Protein AF-0000000079761461 (afdb_homodimer)

Foldseek 3Di:
DDFDVLLVVLVVLLVVLPQPDLVSLLPDDPVSQVPRPPDDPVSVVLSVVCNVCSVVVNNVVSRDPPPPPPVPPD/DDFDVLLVVLVVLLVVLPQPDLVSLLPDDPVSQVPRPPDDPVSVVLSVVCNVCSVVVNNVVSRDPPPPPPVPPD

Nearest PDB structures (foldseek):
  5lqw-assembly1_C  TM=6.112E-01  e=2.181E+00  Saccharomyces cerevisiae
  5dca-assembly1_A  TM=5.921E-01  e=2.460E+00  Saccharomyces cerevisiae S288C
  5lqw-assembly1_C  TM=6.112E-01  e=2.181E+00  Saccharomyces cerevisiae
  5dca-assembly1_A  TM=5.921E-01  e=2.460E+00  Saccharomyces cerevisiae S288C

Radius of gyration: 19.22 Å; Cα contacts (8 Å, |Δi|>4): 118; chains: 2; bounding box: 26×79×35 Å

Sequence (148 aa):
MAINQKAVKVINKILDAGFTDEKAISAMTMDDILSIQGITVAEIALINELQKSIKANRVISFLTERTRNNPENQMAINQKAVKVINKILDAGFTDEKAISAMTMDDILSIQGITVAEIALINELQKSIKANRVISFLTERTRNNPENQ

pLDDT: mean 88.92, std 17.86, range [25.66, 98.44]

Solvent-accessible surface area (backbone atoms only — not comparable to full-atom values): 8755 Å² total; per-residue (Å²): 125,49,74,31,62,69,52,50,52,49,51,51,52,43,42,73,68,67,42,80,46,70,69,51,52,58,62,56,47,73,69,56,58,70,63,40,81,88,65,47,56,71,50,50,53,50,49,55,50,49,34,51,21,55,77,66,73,35,51,66,60,65,39,26,44,76,63,80,65,66,76,65,83,112,122,49,74,31,62,69,52,50,52,50,50,51,52,40,40,72,69,67,41,80,47,68,69,51,52,59,62,56,46,73,68,57,60,69,64,38,81,89,65,46,56,70,50,49,53,49,48,55,51,48,35,52,20,54,77,67,72,36,51,67,60,64,40,25,44,77,62,79,65,63,74,68,82,110

Structure (mmCIF, N/CA/C/O backbone):
data_AF-0000000079761461-model_v1
#
loop_
_entity.id
_entity.type
_entity.pdbx_description
1 polymer 'Uncharacterized protein'
#
loop_
_atom_site.group_PDB
_atom_site.id
_atom_site.type_symbol
_atom_site.label_atom_id
_atom_site.label_alt_id
_atom_site.label_comp_id
_atom_site.label_asym_id
_atom_site.label_entity_id
_atom_site.label_seq_id
_atom_site.pdbx_PDB_ins_code
_atom_site.Cartn_x
_atom_site.Cartn_y
_atom_site.Cartn_z
_atom_site.occupancy
_atom_site.B_iso_or_equiv
_atom_site.auth_seq_id
_atom_site.auth_comp_id
_atom_site.auth_asym_id
_atom_site.auth_atom_id
_atom_site.pdbx_PDB_model_num
ATOM 1 N N . MET A 1 1 ? 0.575 -29.844 -4.652 1 65.12 1 MET A N 1
ATOM 2 C CA . MET A 1 1 ? 0.646 -28.391 -4.508 1 65.12 1 MET A CA 1
ATOM 3 C C . MET A 1 1 ? -0.427 -27.703 -5.348 1 65.12 1 MET A C 1
ATOM 5 O O . MET A 1 1 ? -0.709 -28.125 -6.469 1 65.12 1 MET A O 1
ATOM 9 N N . ALA A 1 2 ? -1.322 -27.016 -4.59 1 88.25 2 ALA A N 1
ATOM 10 C CA . ALA A 1 2 ? -2.387 -26.375 -5.355 1 88.25 2 ALA A CA 1
ATOM 11 C C . ALA A 1 2 ? -2.102 -24.891 -5.551 1 88.25 2 ALA A C 1
ATOM 13 O O . ALA A 1 2 ? -1.433 -24.266 -4.723 1 88.25 2 ALA A O 1
ATOM 14 N N . ILE A 1 3 ? -2.551 -24.469 -6.719 1 91.88 3 ILE A N 1
ATOM 15 C CA . ILE A 1 3 ? -2.344 -23.078 -7.07 1 91.88 3 ILE A CA 1
ATOM 16 C C . ILE A 1 3 ? -3.227 -22.188 -6.199 1 91.88 3 ILE A C 1
ATOM 18 O O . ILE A 1 3 ? -4.395 -22.5 -5.965 1 91.88 3 ILE A O 1
ATOM 22 N N . ASN A 1 4 ? -2.586 -21.188 -5.617 1 93.12 4 ASN A N 1
ATOM 23 C CA . ASN A 1 4 ? -3.311 -20.172 -4.855 1 93.12 4 ASN A CA 1
ATOM 24 C C . ASN A 1 4 ? -4.133 -19.266 -5.766 1 93.12 4 ASN A C 1
ATOM 26 O O . ASN A 1 4 ? -3.584 -18.406 -6.449 1 93.12 4 ASN A O 1
ATOM 30 N N . GLN A 1 5 ? -5.406 -19.453 -5.707 1 95.25 5 GLN A N 1
ATOM 31 C CA . GLN A 1 5 ? -6.293 -18.766 -6.633 1 95.25 5 GLN A CA 1
ATOM 32 C C . GLN A 1 5 ? -6.328 -17.266 -6.336 1 95.25 5 GLN A C 1
ATOM 34 O O . GLN A 1 5 ? -6.488 -16.453 -7.246 1 95.25 5 GLN A O 1
ATOM 39 N N . LYS A 1 6 ? -6.211 -16.875 -5.117 1 95.31 6 LYS A N 1
ATOM 40 C CA . LYS A 1 6 ? -6.191 -15.469 -4.77 1 95.31 6 LYS A CA 1
ATOM 41 C C . LYS A 1 6 ? -4.973 -14.766 -5.367 1 95.31 6 LYS A C 1
ATOM 43 O O . LYS A 1 6 ? -5.074 -13.648 -5.871 1 95.31 6 LYS A O 1
ATOM 48 N N . ALA A 1 7 ? -3.941 -15.461 -5.34 1 96.06 7 ALA A N 1
ATOM 49 C CA . ALA A 1 7 ? -2.713 -14.93 -5.926 1 96.06 7 ALA A CA 1
ATOM 50 C C . ALA A 1 7 ? -2.861 -14.75 -7.434 1 96.06 7 ALA A C 1
ATOM 52 O O . ALA A 1 7 ? -2.459 -13.719 -7.984 1 96.06 7 ALA A O 1
ATOM 53 N N . VAL A 1 8 ? -3.428 -15.672 -8 1 95.75 8 VAL A N 1
ATOM 54 C CA . VAL A 1 8 ? -3.625 -15.641 -9.445 1 95.75 8 VAL A CA 1
ATOM 55 C C . VAL A 1 8 ? -4.523 -14.461 -9.812 1 95.75 8 VAL A C 1
ATOM 57 O O . VAL A 1 8 ? -4.25 -13.742 -10.773 1 95.75 8 VAL A O 1
ATOM 60 N N . LYS A 1 9 ? -5.531 -14.305 -9.07 1 96.62 9 LYS A N 1
ATOM 61 C CA . LYS A 1 9 ? -6.453 -13.195 -9.312 1 96.62 9 LYS A CA 1
ATOM 62 C C . LYS A 1 9 ? -5.73 -11.859 -9.25 1 96.62 9 LYS A C 1
ATOM 64 O O . LYS A 1 9 ? -5.934 -10.992 -10.102 1 96.62 9 LYS A O 1
ATOM 69 N N . VAL A 1 10 ? -4.969 -11.703 -8.305 1 96.88 10 VAL A N 1
ATOM 70 C CA . VAL A 1 10 ? -4.258 -10.445 -8.102 1 96.88 10 VAL A CA 1
ATOM 71 C C . VAL A 1 10 ? -3.254 -10.234 -9.234 1 96.88 10 VAL A C 1
ATOM 73 O O . VAL A 1 10 ? -3.105 -9.117 -9.734 1 96.88 10 VAL A O 1
ATOM 76 N N . ILE A 1 11 ? -2.555 -11.305 -9.648 1 96.81 11 ILE A N 1
ATOM 77 C CA . ILE A 1 11 ? -1.604 -11.219 -10.75 1 96.81 11 ILE A CA 1
ATOM 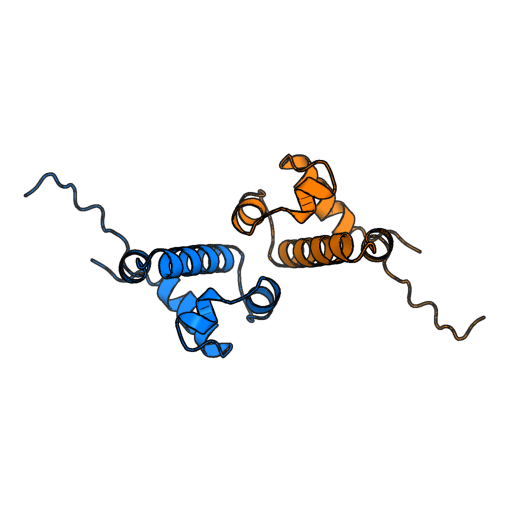78 C C . ILE A 1 11 ? -2.326 -10.781 -12.023 1 96.81 11 ILE A C 1
ATOM 80 O O . ILE A 1 11 ? -1.842 -9.922 -12.758 1 96.81 11 ILE A O 1
ATOM 84 N N . ASN A 1 12 ? -3.477 -11.344 -12.234 1 96.94 12 ASN A N 1
ATOM 85 C CA . ASN A 1 12 ? -4.262 -10.961 -13.398 1 96.94 12 ASN A CA 1
ATOM 86 C C . ASN A 1 12 ? -4.602 -9.469 -13.383 1 96.94 12 ASN A C 1
ATOM 88 O O . ASN A 1 12 ? -4.531 -8.805 -14.414 1 96.94 12 ASN A O 1
ATOM 92 N N . LYS A 1 13 ? -4.965 -8.969 -12.242 1 97.31 13 LYS A N 1
ATOM 93 C CA . LYS A 1 13 ? -5.25 -7.539 -12.117 1 97.31 13 LYS A CA 1
ATOM 94 C C . LYS A 1 13 ? -4.02 -6.703 -12.453 1 97.31 13 LYS A C 1
ATOM 96 O O . LYS A 1 13 ? -4.129 -5.664 -13.109 1 97.31 13 LYS A O 1
ATOM 101 N N . ILE A 1 14 ? -2.904 -7.121 -12.008 1 97.94 14 ILE A N 1
ATOM 102 C CA . ILE A 1 14 ? -1.64 -6.43 -12.242 1 97.94 14 ILE A CA 1
ATOM 103 C C . ILE A 1 14 ? -1.33 -6.41 -13.734 1 97.94 14 ILE A C 1
ATOM 105 O O . ILE A 1 14 ? -0.97 -5.367 -14.281 1 97.94 14 ILE A O 1
ATOM 109 N N . LEU A 1 15 ? -1.542 -7.547 -14.344 1 96.31 15 LEU A N 1
ATOM 110 C CA . LEU A 1 15 ? -1.305 -7.66 -15.773 1 96.31 15 LEU A CA 1
ATOM 111 C C . LEU A 1 15 ? -2.26 -6.762 -16.562 1 96.31 15 LEU A C 1
ATOM 113 O O . LEU A 1 15 ? -1.85 -6.086 -17.5 1 96.31 15 LEU A O 1
ATOM 117 N N . ASP A 1 16 ? -3.494 -6.758 -16.125 1 96.44 16 ASP A N 1
ATOM 118 C CA . ASP A 1 16 ? -4.5 -5.914 -16.766 1 96.44 16 ASP A CA 1
ATOM 119 C C . ASP A 1 16 ? -4.141 -4.434 -16.625 1 96.44 16 ASP A C 1
ATOM 121 O O . ASP A 1 16 ? -4.5 -3.623 -17.484 1 96.44 16 ASP A O 1
ATOM 125 N N . ALA A 1 17 ? -3.463 -4.113 -15.602 1 96.12 17 ALA A N 1
ATOM 126 C CA . ALA A 1 17 ? -3.068 -2.729 -15.352 1 96.12 17 ALA A CA 1
ATOM 127 C C . ALA A 1 17 ? -1.846 -2.35 -16.188 1 96.12 17 ALA A C 1
ATOM 129 O O . ALA A 1 17 ? -1.44 -1.185 -16.203 1 96.12 17 ALA A O 1
ATOM 130 N N . GLY A 1 18 ? -1.128 -3.27 -16.766 1 95.56 18 GLY A N 1
ATOM 131 C CA . GLY A 1 18 ? -0.067 -2.965 -17.719 1 95.56 18 GLY A CA 1
ATOM 132 C C . GLY A 1 18 ? 1.311 -3.359 -17.219 1 95.56 18 GLY A C 1
ATOM 133 O O . GLY A 1 18 ? 2.318 -3.059 -17.859 1 95.56 18 GLY A O 1
ATOM 134 N N . PHE A 1 19 ? 1.314 -3.965 -16.125 1 95.75 19 PHE A N 1
ATOM 135 C CA . PHE A 1 19 ? 2.572 -4.512 -15.625 1 95.75 19 PHE A CA 1
ATOM 136 C C . PHE A 1 19 ? 2.736 -5.965 -16.047 1 95.75 19 PHE A C 1
ATOM 138 O O . PHE A 1 19 ? 2.096 -6.859 -15.484 1 95.75 19 PHE A O 1
ATOM 145 N N . THR A 1 20 ? 3.738 -6.227 -16.875 1 93.38 20 THR A N 1
ATOM 146 C CA . THR A 1 20 ? 3.635 -7.477 -17.625 1 93.38 20 THR A CA 1
ATOM 147 C C . THR A 1 20 ? 4.781 -8.414 -17.266 1 93.38 20 THR A C 1
ATOM 149 O O . THR A 1 20 ? 4.73 -9.609 -17.547 1 93.38 20 THR A O 1
ATOM 152 N N . ASP A 1 21 ? 5.855 -8 -16.656 1 94.38 21 ASP A N 1
ATOM 153 C CA . ASP A 1 21 ? 6.934 -8.914 -16.297 1 94.38 21 ASP A CA 1
ATOM 154 C C . ASP A 1 21 ? 7.391 -8.695 -14.852 1 94.38 21 ASP A C 1
ATOM 156 O O . ASP A 1 21 ? 6.941 -7.754 -14.195 1 94.38 21 ASP A O 1
ATOM 160 N N . GLU A 1 22 ? 8.203 -9.586 -14.438 1 95.69 22 GLU A N 1
ATOM 161 C CA . GLU A 1 22 ? 8.641 -9.602 -13.047 1 95.69 22 GLU A CA 1
ATOM 162 C C . GLU A 1 22 ? 9.352 -8.297 -12.68 1 95.69 22 GLU A C 1
ATOM 164 O O . GLU A 1 22 ? 9.164 -7.77 -11.586 1 95.69 22 GLU A O 1
ATOM 169 N N . LYS A 1 23 ? 10.109 -7.852 -13.547 1 96.06 23 LYS A N 1
ATOM 170 C CA . LYS A 1 23 ? 10.836 -6.613 -13.266 1 96.06 23 LYS A CA 1
ATOM 171 C C . LYS A 1 23 ? 9.875 -5.449 -13.047 1 96.06 23 LYS A C 1
ATOM 173 O O . LYS A 1 23 ? 10.055 -4.652 -12.125 1 96.06 23 LYS A O 1
ATOM 178 N N . ALA A 1 24 ? 8.906 -5.359 -13.883 1 97.25 24 ALA A N 1
ATOM 179 C CA . ALA A 1 24 ? 7.898 -4.309 -13.766 1 97.25 24 ALA A CA 1
ATOM 180 C C . ALA A 1 24 ? 7.113 -4.449 -12.461 1 97.25 24 ALA A C 1
ATOM 182 O O . ALA A 1 24 ? 6.887 -3.465 -11.758 1 97.25 24 ALA A O 1
ATOM 183 N N . ILE A 1 25 ? 6.715 -5.621 -12.188 1 98 25 ILE A N 1
ATOM 184 C CA . ILE A 1 25 ? 5.91 -5.887 -11 1 98 25 ILE A CA 1
ATOM 185 C C . ILE A 1 25 ? 6.723 -5.582 -9.742 1 98 25 ILE A C 1
ATOM 187 O O . ILE A 1 25 ? 6.215 -4.969 -8.805 1 98 25 ILE A O 1
ATOM 191 N N . SER A 1 26 ? 7.961 -5.965 -9.719 1 96.94 26 SER A N 1
ATOM 192 C CA . SER A 1 26 ? 8.828 -5.742 -8.562 1 96.94 26 SER A CA 1
ATOM 193 C C . SER A 1 26 ? 9.078 -4.254 -8.344 1 96.94 26 SER A C 1
ATOM 195 O O . SER A 1 26 ? 9.367 -3.828 -7.223 1 96.94 26 SER A O 1
ATOM 197 N N . ALA A 1 27 ? 8.945 -3.502 -9.398 1 96.44 27 ALA A N 1
ATOM 198 C CA . ALA A 1 27 ? 9.273 -2.08 -9.328 1 96.44 27 ALA A CA 1
ATOM 199 C C . ALA A 1 27 ? 8.023 -1.245 -9.047 1 96.44 27 ALA A C 1
ATOM 201 O O . ALA A 1 27 ? 8.109 -0.024 -8.891 1 96.44 27 ALA A O 1
ATOM 202 N N . MET A 1 28 ? 6.867 -1.929 -8.938 1 96.25 28 MET A N 1
ATOM 203 C CA . MET A 1 28 ? 5.645 -1.173 -8.688 1 96.25 28 MET A CA 1
ATOM 204 C C . MET A 1 28 ? 5.766 -0.359 -7.402 1 96.25 28 MET A C 1
ATOM 206 O O . MET A 1 28 ? 6.262 -0.857 -6.391 1 96.25 28 MET A O 1
ATOM 210 N N . THR A 1 29 ? 5.367 0.917 -7.48 1 95.94 29 THR A N 1
ATOM 211 C CA . THR A 1 29 ? 5.293 1.799 -6.32 1 95.94 29 THR A CA 1
ATOM 212 C C . THR A 1 29 ? 3.896 1.77 -5.707 1 95.94 29 THR A C 1
ATOM 214 O O . THR A 1 29 ? 2.977 1.173 -6.27 1 95.94 29 THR A O 1
ATOM 217 N N . MET A 1 30 ? 3.789 2.406 -4.531 1 96 30 MET A N 1
ATOM 218 C CA . MET A 1 30 ? 2.479 2.539 -3.904 1 96 30 MET A CA 1
ATOM 219 C C . MET A 1 30 ? 1.495 3.234 -4.84 1 96 30 MET A C 1
ATOM 221 O O . MET A 1 30 ? 0.328 2.846 -4.922 1 96 30 MET A O 1
ATOM 225 N N . ASP A 1 31 ? 1.975 4.219 -5.566 1 96.81 31 ASP A N 1
ATOM 226 C CA . ASP A 1 31 ? 1.132 4.922 -6.527 1 96.81 31 ASP A CA 1
ATOM 227 C C . ASP A 1 31 ? 0.601 3.971 -7.598 1 96.81 31 ASP A C 1
ATOM 229 O O . ASP A 1 31 ? -0.574 4.035 -7.965 1 96.81 31 ASP A O 1
ATOM 233 N N . ASP A 1 32 ? 1.5 3.141 -8.117 1 97.44 32 ASP A N 1
ATOM 234 C CA . ASP A 1 32 ? 1.1 2.17 -9.125 1 97.44 32 ASP A CA 1
ATOM 235 C C . ASP A 1 32 ? 0.022 1.229 -8.594 1 97.44 32 ASP A C 1
ATOM 237 O O . ASP A 1 32 ? -0.976 0.972 -9.266 1 97.44 32 ASP A O 1
ATOM 241 N N . ILE A 1 33 ? 0.223 0.703 -7.355 1 98.31 33 ILE A N 1
ATOM 242 C CA . ILE A 1 33 ? -0.671 -0.271 -6.742 1 98.31 33 ILE A CA 1
ATOM 243 C C . ILE A 1 33 ? -2.043 0.359 -6.512 1 98.31 33 ILE A C 1
ATOM 245 O O . ILE A 1 33 ? -3.072 -0.262 -6.789 1 98.31 33 ILE A O 1
ATOM 249 N N . LEU A 1 34 ? -2.068 1.596 -6.09 1 97.5 34 LEU A N 1
ATOM 250 C CA . LEU A 1 34 ? -3.311 2.299 -5.789 1 97.5 34 LEU A CA 1
ATOM 251 C C . LEU A 1 34 ? -4.055 2.666 -7.07 1 97.5 34 LEU A C 1
ATOM 253 O O . LEU A 1 34 ? -5.234 3.014 -7.027 1 97.5 34 LEU A O 1
ATOM 257 N N . SER A 1 35 ? -3.387 2.578 -8.203 1 96.62 35 SER A N 1
ATOM 258 C CA . SER A 1 35 ? -4.008 2.91 -9.484 1 96.62 35 SER A CA 1
ATOM 259 C C . SER A 1 35 ? -4.781 1.723 -10.047 1 96.62 35 SER A C 1
ATOM 261 O O . SER A 1 35 ? -5.551 1.871 -11 1 96.62 35 SER A O 1
ATOM 263 N N . ILE A 1 36 ? -4.562 0.58 -9.492 1 97 36 ILE A N 1
ATOM 264 C CA . ILE A 1 36 ? -5.262 -0.616 -9.953 1 97 36 ILE A CA 1
ATOM 265 C C . ILE A 1 36 ? -6.734 -0.537 -9.555 1 97 36 ILE A C 1
ATOM 267 O O . ILE A 1 36 ? -7.055 -0.322 -8.383 1 97 36 ILE A O 1
ATOM 271 N N . GLN A 1 37 ? -7.559 -0.676 -10.508 1 95.38 37 GLN A N 1
ATOM 272 C CA . GLN A 1 37 ? -8.992 -0.545 -10.289 1 95.38 37 GLN A CA 1
ATOM 273 C C . GLN A 1 37 ? -9.531 -1.693 -9.438 1 95.38 37 GLN A C 1
ATOM 275 O O . GLN A 1 37 ? -9.203 -2.857 -9.688 1 95.38 37 GLN A O 1
ATOM 280 N N . GLY A 1 38 ? -10.367 -1.284 -8.508 1 94.69 38 GLY A N 1
ATOM 281 C CA . GLY A 1 38 ? -11.062 -2.281 -7.711 1 94.69 38 GLY A CA 1
ATOM 282 C C . GLY A 1 38 ? -10.156 -3.004 -6.734 1 94.69 38 GLY A C 1
ATOM 283 O O . GLY A 1 38 ? -10.484 -4.094 -6.262 1 94.69 38 GLY A O 1
ATOM 284 N N . ILE A 1 39 ? -9.039 -2.52 -6.449 1 97.12 39 ILE A N 1
ATOM 285 C CA . ILE A 1 39 ? -8.086 -3.186 -5.57 1 97.12 39 ILE A CA 1
ATOM 286 C C . ILE A 1 39 ? -8.578 -3.104 -4.125 1 97.12 39 ILE A C 1
ATOM 288 O O . ILE A 1 39 ? -9.188 -2.109 -3.723 1 97.12 39 ILE A O 1
ATOM 292 N N . THR A 1 40 ? -8.32 -4.195 -3.338 1 97.31 40 THR A N 1
ATOM 293 C CA . THR A 1 40 ? -8.672 -4.258 -1.925 1 97.31 40 THR A CA 1
ATOM 294 C C . THR A 1 40 ? -7.422 -4.293 -1.054 1 97.31 40 THR A C 1
ATOM 296 O O . THR A 1 40 ? -6.312 -4.445 -1.562 1 97.31 40 THR A O 1
ATOM 299 N N . VAL A 1 41 ? -7.664 -4.121 0.239 1 97.62 41 VAL A N 1
ATOM 300 C CA . VAL A 1 41 ? -6.543 -4.168 1.174 1 97.62 41 VAL A CA 1
ATOM 301 C C . VAL A 1 41 ? -5.895 -5.551 1.132 1 97.62 41 VAL A C 1
ATOM 303 O O . VAL A 1 41 ? -4.668 -5.668 1.162 1 97.62 41 VAL A O 1
ATOM 306 N N . ALA A 1 42 ? -6.754 -6.566 1.061 1 97 42 ALA A N 1
ATOM 307 C CA . ALA A 1 42 ? -6.25 -7.934 0.996 1 97 42 ALA A CA 1
ATOM 308 C C . ALA A 1 42 ? -5.395 -8.148 -0.248 1 97 42 ALA A C 1
ATOM 310 O O . ALA A 1 42 ? -4.367 -8.828 -0.195 1 97 42 ALA A O 1
ATOM 311 N N . GLU A 1 43 ? -5.758 -7.559 -1.271 1 97.56 43 GLU A N 1
ATOM 312 C CA . GLU A 1 43 ? -5.012 -7.715 -2.516 1 97.56 43 GLU A CA 1
ATOM 313 C C . GLU A 1 43 ? -3.717 -6.91 -2.486 1 97.56 43 GLU A C 1
ATOM 315 O O . GLU A 1 43 ? -2.707 -7.328 -3.059 1 97.56 43 GLU A O 1
ATOM 320 N N . ILE A 1 44 ? -3.781 -5.766 -1.818 1 98.44 44 ILE A N 1
ATOM 321 C CA . ILE A 1 44 ? -2.561 -4.988 -1.629 1 98.44 44 ILE A CA 1
ATOM 322 C C . ILE A 1 44 ? -1.544 -5.805 -0.838 1 98.44 44 ILE A C 1
ATOM 324 O O . ILE A 1 44 ? -0.358 -5.828 -1.176 1 98.44 44 ILE A O 1
ATOM 328 N N . ALA A 1 45 ? -1.994 -6.465 0.147 1 97.56 45 ALA A N 1
ATOM 329 C CA . ALA A 1 45 ? -1.121 -7.324 0.942 1 97.56 45 ALA A CA 1
ATOM 330 C C . ALA A 1 45 ? -0.517 -8.438 0.085 1 97.56 45 ALA A C 1
ATOM 332 O O . ALA A 1 45 ? 0.663 -8.766 0.228 1 97.56 45 ALA A O 1
ATOM 333 N N . LEU A 1 46 ? -1.287 -8.977 -0.799 1 97.25 46 LEU A N 1
ATOM 334 C CA . LEU A 1 46 ? -0.804 -10.031 -1.679 1 97.25 46 LEU A CA 1
ATOM 335 C C . LEU A 1 46 ? 0.24 -9.5 -2.652 1 97.25 46 LEU A C 1
ATOM 337 O O . LEU A 1 46 ? 1.211 -10.188 -2.971 1 97.25 46 LEU A O 1
ATOM 341 N N . ILE A 1 47 ? 0.019 -8.305 -3.092 1 98 47 ILE A N 1
ATOM 342 C CA . ILE A 1 47 ? 0.988 -7.695 -3.994 1 98 47 ILE A CA 1
ATOM 343 C C . ILE A 1 47 ?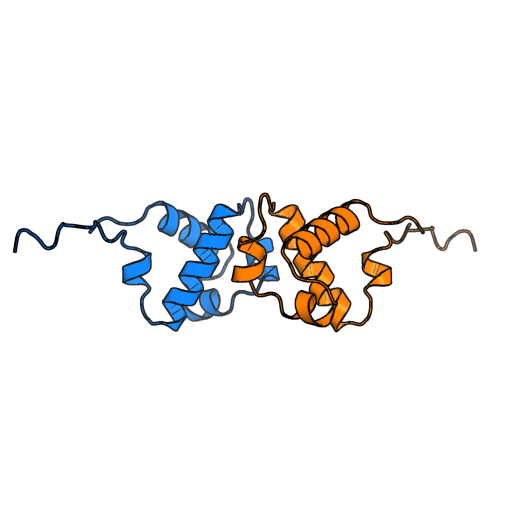 2.314 -7.488 -3.266 1 98 47 ILE A C 1
ATOM 345 O O . ILE A 1 47 ? 3.383 -7.766 -3.818 1 98 47 ILE A O 1
ATOM 349 N N . ASN A 1 48 ? 2.17 -6.984 -2.086 1 97.88 48 ASN A N 1
ATOM 350 C CA . ASN A 1 48 ? 3.361 -6.812 -1.261 1 97.88 48 ASN A CA 1
ATOM 351 C C . ASN A 1 48 ? 4.121 -8.125 -1.097 1 97.88 48 ASN A C 1
ATOM 353 O O . ASN A 1 48 ? 5.348 -8.156 -1.229 1 97.88 48 ASN A O 1
ATOM 357 N N . GLU A 1 49 ? 3.42 -9.211 -0.841 1 96.88 49 GLU A N 1
ATOM 358 C CA . GLU A 1 49 ? 4.031 -10.531 -0.71 1 96.88 49 GLU A CA 1
ATOM 359 C C . GLU A 1 49 ? 4.629 -11 -2.035 1 96.88 49 GLU A C 1
ATOM 361 O O . GLU A 1 49 ? 5.703 -11.609 -2.059 1 96.88 49 GLU A O 1
ATOM 366 N N . LEU A 1 50 ? 3.941 -10.75 -3.061 1 97.31 50 LEU A N 1
ATOM 367 C CA . LEU A 1 50 ? 4.43 -11.094 -4.391 1 97.31 50 LEU A CA 1
ATOM 368 C C . LEU A 1 50 ? 5.758 -10.398 -4.68 1 97.31 50 LEU A C 1
ATOM 370 O O . LEU A 1 50 ? 6.711 -11.039 -5.125 1 97.31 50 LEU A O 1
ATOM 374 N N . GLN A 1 51 ? 5.836 -9.109 -4.375 1 97.88 51 GLN A N 1
ATOM 375 C CA . GLN A 1 51 ? 7.062 -8.352 -4.605 1 97.88 51 GLN A CA 1
ATOM 376 C C . GLN A 1 51 ? 8.211 -8.906 -3.768 1 97.88 51 GLN A C 1
ATOM 378 O O . GLN A 1 51 ? 9.336 -9.031 -4.254 1 97.88 51 GLN A O 1
ATOM 383 N N . LYS A 1 52 ? 7.93 -9.227 -2.57 1 97.19 52 LYS A N 1
ATOM 384 C CA . LYS A 1 52 ? 8.953 -9.828 -1.723 1 97.19 52 LYS A CA 1
ATOM 385 C C . LYS A 1 52 ? 9.414 -11.164 -2.293 1 97.19 52 LYS A C 1
ATOM 387 O O . LYS A 1 52 ? 10.609 -11.484 -2.254 1 97.19 52 LYS A O 1
ATOM 392 N N . SER A 1 53 ? 8.508 -11.883 -2.777 1 96.75 53 SER A N 1
ATOM 393 C CA . SER A 1 53 ? 8.812 -13.195 -3.348 1 96.75 53 SER A CA 1
ATOM 394 C C . SER A 1 53 ? 9.688 -13.062 -4.586 1 96.75 53 SER A C 1
ATOM 396 O O . SER A 1 53 ? 10.586 -13.883 -4.809 1 96.75 53 SER A O 1
ATOM 398 N N . ILE A 1 54 ? 9.398 -12.086 -5.379 1 97.25 54 ILE A N 1
ATOM 399 C CA . ILE A 1 54 ? 10.188 -11.852 -6.578 1 97.25 54 ILE A CA 1
ATOM 400 C C . ILE A 1 54 ? 11.633 -11.523 -6.191 1 97.25 54 ILE A C 1
ATOM 402 O O . ILE A 1 54 ? 12.578 -12.086 -6.754 1 97.25 54 ILE A O 1
ATOM 406 N N . LYS A 1 55 ? 11.75 -10.688 -5.246 1 95.88 55 LYS A N 1
ATOM 407 C CA . LYS A 1 55 ? 13.07 -10.273 -4.797 1 95.88 55 LYS A CA 1
ATOM 408 C C . LYS A 1 55 ? 13.836 -11.438 -4.172 1 95.88 55 LYS A C 1
ATOM 410 O O . LYS A 1 55 ? 15.062 -11.516 -4.273 1 95.88 55 LYS A O 1
ATOM 415 N N . ALA A 1 56 ? 13.117 -12.344 -3.57 1 96.06 56 ALA A N 1
ATOM 416 C CA . ALA A 1 56 ? 13.719 -13.492 -2.906 1 96.06 56 ALA A CA 1
ATOM 417 C C . ALA A 1 56 ? 13.812 -14.688 -3.854 1 96.06 56 ALA A C 1
ATOM 419 O O . ALA A 1 56 ? 14.258 -15.766 -3.459 1 96.06 56 ALA A O 1
ATOM 420 N N . ASN A 1 57 ? 13.422 -14.562 -5.082 1 95.12 57 ASN A N 1
ATOM 421 C CA . ASN A 1 57 ? 13.383 -15.625 -6.082 1 95.12 57 ASN A CA 1
ATOM 422 C C . ASN A 1 57 ? 12.523 -16.797 -5.621 1 95.12 57 ASN A C 1
ATOM 424 O O . ASN A 1 57 ? 12.938 -17.953 -5.711 1 95.12 57 ASN A O 1
ATOM 428 N N . ARG A 1 58 ? 11.352 -16.531 -5.039 1 95.31 58 ARG A N 1
ATOM 429 C CA . ARG A 1 58 ? 10.453 -17.531 -4.492 1 95.31 58 ARG A CA 1
ATOM 430 C C . ARG A 1 58 ? 9.031 -17.359 -5.02 1 95.31 58 ARG A C 1
ATOM 432 O O . ARG A 1 58 ? 8.062 -17.531 -4.285 1 95.31 58 ARG A O 1
ATOM 439 N N . VAL A 1 59 ? 8.867 -17.031 -6.254 1 94.94 59 VAL A N 1
ATOM 440 C CA . VAL A 1 59 ? 7.578 -16.719 -6.867 1 94.94 59 VAL A CA 1
ATOM 441 C C . VAL A 1 59 ? 6.707 -17.969 -6.898 1 94.94 59 VAL A C 1
ATOM 443 O O . VAL A 1 59 ? 5.5 -17.906 -6.656 1 94.94 59 VAL A O 1
ATOM 446 N N . ILE A 1 60 ? 7.258 -19.156 -7.184 1 94 60 ILE A N 1
ATOM 447 C CA . ILE A 1 60 ? 6.52 -20.406 -7.23 1 94 60 ILE A CA 1
ATOM 448 C C . ILE A 1 60 ? 5.91 -20.703 -5.859 1 94 60 ILE A C 1
ATOM 450 O O . ILE A 1 60 ? 4.75 -21.109 -5.762 1 94 60 ILE A O 1
ATOM 454 N N . SER A 1 61 ? 6.762 -20.484 -4.84 1 92.62 61 SER A N 1
ATOM 455 C CA . SER A 1 61 ? 6.254 -20.688 -3.486 1 92.62 61 SER A CA 1
ATOM 456 C C . SER A 1 61 ? 5.055 -19.797 -3.207 1 92.62 61 SER A C 1
ATOM 458 O O . SER A 1 61 ? 4.094 -20.219 -2.561 1 92.62 61 SER A O 1
ATOM 460 N N . PHE A 1 62 ? 5.109 -18.625 -3.676 1 93.56 62 PHE A N 1
ATOM 461 C CA . PHE A 1 62 ? 4.016 -17.672 -3.525 1 93.56 62 PHE A CA 1
ATOM 462 C C . PHE A 1 62 ? 2.766 -18.172 -4.246 1 93.56 62 PHE A C 1
ATOM 464 O O . PHE A 1 62 ? 1.655 -18.047 -3.725 1 93.56 62 PHE A O 1
ATOM 471 N N . LEU A 1 63 ? 2.963 -18.672 -5.34 1 94.75 63 LEU A N 1
ATOM 472 C CA . LEU A 1 63 ? 1.854 -19.078 -6.195 1 94.75 63 LEU A CA 1
ATOM 473 C C . LEU A 1 63 ? 1.248 -20.391 -5.703 1 94.75 63 LEU A C 1
ATOM 475 O O . LEU A 1 63 ? 0.12 -20.734 -6.062 1 94.75 63 LEU A O 1
ATOM 479 N N . THR A 1 64 ? 2.09 -21.062 -4.875 1 91.31 64 THR A N 1
ATOM 480 C CA . THR A 1 64 ? 1.622 -22.391 -4.484 1 91.31 64 THR A CA 1
ATOM 481 C C . THR A 1 64 ? 1.283 -22.422 -2.996 1 91.31 64 THR A C 1
ATOM 483 O O . THR A 1 64 ? 1.88 -21.688 -2.199 1 91.31 64 THR A O 1
ATOM 486 N N . GLU A 1 65 ? 0.164 -22.484 -2.488 1 70.31 65 GLU A N 1
ATOM 487 C CA . GLU A 1 65 ? -0.158 -22.766 -1.091 1 70.31 65 GLU A CA 1
ATOM 488 C C . GLU A 1 65 ? 0.509 -24.047 -0.613 1 70.31 65 GLU A C 1
ATOM 490 O O . GLU A 1 65 ? 0.516 -25.047 -1.328 1 70.31 65 GLU A O 1
ATOM 495 N N . ARG A 1 66 ? 1.695 -23.797 0.122 1 57.62 66 ARG A N 1
ATOM 496 C CA . ARG A 1 66 ? 2.201 -25.047 0.67 1 57.62 66 ARG A CA 1
ATOM 497 C C . ARG A 1 66 ? 1.08 -25.859 1.324 1 57.62 66 ARG A C 1
ATOM 499 O O . ARG A 1 66 ? 0.387 -25.359 2.213 1 57.62 66 ARG A O 1
ATOM 506 N N . THR A 1 67 ? 0.468 -26.516 0.609 1 53.34 67 THR A N 1
ATOM 507 C CA . THR A 1 67 ? -0.279 -27.531 1.335 1 53.34 67 THR A CA 1
ATOM 508 C C . THR A 1 67 ? 0.562 -28.109 2.471 1 53.34 67 THR A C 1
ATOM 510 O O . THR A 1 67 ? 1.687 -28.562 2.248 1 53.34 67 THR A O 1
ATOM 513 N N . ARG A 1 68 ? 0.643 -27.609 3.707 1 48 68 ARG A N 1
ATOM 514 C CA . ARG A 1 68 ? 1.146 -28.406 4.82 1 48 68 ARG A CA 1
ATOM 515 C C . ARG A 1 68 ? 0.847 -29.891 4.613 1 48 68 ARG A C 1
ATOM 517 O O . ARG A 1 68 ? -0.291 -30.328 4.789 1 48 68 ARG A O 1
ATOM 524 N N . ASN A 1 69 ? 1.229 -30.516 3.674 1 44.47 69 ASN A N 1
ATOM 525 C CA . ASN A 1 69 ? 1.376 -31.922 3.998 1 44.47 69 ASN A CA 1
ATOM 526 C C . ASN A 1 69 ? 2.244 -32.125 5.234 1 44.47 69 ASN A C 1
ATOM 528 O O . ASN A 1 69 ? 3.131 -31.328 5.516 1 44.47 69 ASN A O 1
ATOM 532 N N . ASN A 1 70 ? 1.813 -32.688 6.457 1 42.47 70 ASN A N 1
ATOM 533 C CA . ASN A 1 70 ? 2.506 -33.375 7.551 1 42.47 70 ASN A CA 1
ATOM 534 C C . ASN A 1 70 ? 3.811 -34 7.078 1 42.47 70 ASN A C 1
ATOM 536 O O . ASN A 1 70 ? 3.807 -34.844 6.18 1 42.47 70 ASN A O 1
ATOM 540 N N . PRO A 1 71 ? 4.973 -33.344 6.984 1 45.25 71 PRO A N 1
ATOM 541 C CA . PRO A 1 71 ? 6.07 -34.312 6.844 1 45.25 71 PRO A CA 1
ATOM 542 C C . PRO A 1 71 ? 5.777 -35.656 7.531 1 45.25 71 PRO A C 1
ATOM 544 O O . PRO A 1 71 ? 6.68 -36.469 7.695 1 45.25 71 PRO A O 1
ATOM 547 N N . GLU A 1 72 ? 4.691 -35.844 8.273 1 36.06 72 GLU A N 1
ATOM 548 C CA . GLU A 1 72 ? 4.785 -37.188 8.828 1 36.06 72 GLU A CA 1
ATOM 549 C C . GLU A 1 72 ? 4.977 -38.25 7.73 1 36.06 72 GLU A C 1
ATOM 551 O O . GLU A 1 72 ? 5.723 -39.188 7.906 1 36.06 72 GLU A O 1
ATOM 556 N N . ASN A 1 73 ? 4.137 -38.281 6.594 1 37.47 73 ASN A N 1
ATOM 557 C CA . ASN A 1 73 ? 4.145 -39.625 6.02 1 37.47 73 ASN A CA 1
ATOM 558 C C . ASN A 1 73 ? 5.273 -39.812 5.008 1 37.47 73 ASN A C 1
ATOM 560 O O . ASN A 1 73 ? 5.293 -40.781 4.25 1 37.47 73 ASN A O 1
ATOM 564 N N . GLN A 1 74 ? 6.406 -38.938 4.707 1 25.66 74 GLN A N 1
ATOM 565 C CA . GLN A 1 74 ? 7.422 -39.844 4.199 1 25.66 74 GLN A CA 1
ATOM 566 C C . GLN A 1 74 ? 8.164 -40.531 5.344 1 25.66 74 GLN A C 1
ATOM 568 O O . GLN A 1 74 ? 8.367 -39.938 6.402 1 25.66 74 GLN A O 1
ATOM 573 N N . MET B 1 1 ? -9.203 28.156 5.785 1 65 1 MET B N 1
ATOM 574 C CA . MET B 1 1 ? -8.68 26.812 5.523 1 65 1 MET B CA 1
ATOM 575 C C . MET B 1 1 ? -9.195 25.812 6.551 1 65 1 MET B C 1
ATOM 577 O O . MET B 1 1 ? -9.297 26.141 7.738 1 65 1 MET B O 1
ATOM 581 N N . ALA B 1 2 ? -9.953 24.859 5.996 1 88.06 2 ALA B N 1
ATOM 582 C CA . ALA B 1 2 ? -10.492 23.891 6.957 1 88.06 2 ALA B CA 1
ATOM 583 C C . ALA B 1 2 ? -9.641 22.641 7.012 1 88.06 2 ALA B C 1
ATOM 585 O O . ALA B 1 2 ? -9 22.266 6.023 1 88.06 2 ALA B O 1
ATOM 586 N N . ILE B 1 3 ? -9.617 22.141 8.227 1 91.75 3 ILE B N 1
ATOM 587 C CA . ILE B 1 3 ? -8.828 20.922 8.453 1 91.75 3 ILE B CA 1
ATOM 588 C C . ILE B 1 3 ? -9.5 19.734 7.77 1 91.75 3 ILE B C 1
ATOM 590 O O . ILE B 1 3 ? -10.727 19.594 7.836 1 91.75 3 ILE B O 1
ATOM 594 N N . ASN B 1 4 ? -8.695 19.016 7.008 1 93.12 4 ASN B N 1
ATOM 595 C CA . ASN B 1 4 ? -9.156 17.781 6.395 1 93.12 4 ASN B CA 1
ATOM 596 C C . ASN B 1 4 ? -9.359 16.672 7.434 1 93.12 4 ASN B C 1
ATOM 598 O O . ASN B 1 4 ? -8.391 16.094 7.926 1 93.12 4 ASN B O 1
ATOM 602 N N . GLN B 1 5 ? -10.586 16.406 7.688 1 95.25 5 GLN B N 1
ATOM 603 C CA . GLN B 1 5 ? -10.906 15.469 8.766 1 95.25 5 GLN B CA 1
ATOM 604 C C . GLN B 1 5 ? -10.469 14.047 8.414 1 95.25 5 GLN B C 1
ATOM 606 O O . GLN B 1 5 ? -10.102 13.273 9.297 1 95.25 5 GLN B O 1
ATOM 611 N N . LYS B 1 6 ? -10.508 13.672 7.188 1 95.25 6 LYS B N 1
ATOM 612 C CA . LYS B 1 6 ? -10.062 12.352 6.777 1 95.25 6 LYS B CA 1
ATOM 613 C C . LYS B 1 6 ? -8.57 12.172 7.039 1 95.25 6 LYS B C 1
ATOM 615 O O . LYS B 1 6 ? -8.133 11.109 7.496 1 95.25 6 LYS B O 1
ATOM 620 N N . ALA B 1 7 ? -7.902 13.188 6.793 1 96 7 ALA B N 1
ATOM 621 C CA . ALA B 1 7 ? -6.465 13.164 7.051 1 96 7 ALA B CA 1
ATOM 622 C C . ALA B 1 7 ? -6.176 13.008 8.539 1 96 7 ALA B C 1
ATOM 624 O O . ALA B 1 7 ? -5.309 12.227 8.938 1 96 7 ALA B O 1
ATOM 625 N N . VAL B 1 8 ? -6.883 13.688 9.273 1 95.88 8 VAL B N 1
ATOM 626 C CA . VAL B 1 8 ? -6.703 13.656 10.719 1 95.88 8 VAL B CA 1
ATOM 627 C C . VAL B 1 8 ? -7.004 12.25 11.242 1 95.88 8 VAL B C 1
ATOM 629 O O . VAL B 1 8 ? -6.266 11.719 12.078 1 95.88 8 VAL B O 1
ATOM 632 N N . LYS B 1 9 ? -8.031 11.703 10.742 1 96.69 9 LYS B N 1
ATOM 633 C CA . LYS B 1 9 ? -8.406 10.352 11.148 1 96.69 9 LYS B CA 1
ATOM 634 C C . LYS B 1 9 ? -7.285 9.359 10.852 1 96.69 9 LYS B C 1
ATOM 636 O O . LYS B 1 9 ? -6.949 8.523 11.695 1 96.69 9 LYS B O 1
ATOM 641 N N . VAL B 1 10 ? -6.773 9.445 9.758 1 96.94 10 VAL B N 1
ATOM 642 C CA . VAL B 1 10 ? -5.723 8.523 9.328 1 96.94 10 VAL B CA 1
ATOM 643 C C . VAL B 1 10 ? -4.473 8.742 10.18 1 96.94 10 VAL B C 1
ATOM 645 O O . VAL B 1 10 ? -3.811 7.781 10.578 1 96.94 10 VAL B O 1
ATOM 648 N N . ILE B 1 11 ? -4.129 10.016 10.469 1 96.88 11 ILE B N 1
ATOM 649 C CA . ILE B 1 11 ? -2.979 10.328 11.312 1 96.88 11 ILE B CA 1
ATOM 650 C C . ILE B 1 11 ? -3.168 9.719 12.695 1 96.88 11 ILE B C 1
ATOM 652 O O . ILE B 1 11 ? -2.238 9.133 13.25 1 96.88 11 ILE B O 1
ATOM 656 N N . ASN B 1 12 ? -4.355 9.836 13.203 1 96.94 12 ASN B N 1
ATOM 657 C CA . ASN B 1 12 ? -4.641 9.242 14.5 1 96.94 12 ASN B CA 1
ATOM 658 C C . ASN B 1 12 ? -4.406 7.73 14.492 1 96.94 12 ASN B C 1
ATOM 660 O O . ASN B 1 12 ? -3.852 7.18 15.445 1 96.94 12 ASN B O 1
ATOM 664 N N . LYS B 1 13 ? -4.824 7.074 13.453 1 97.38 13 LYS B N 1
ATOM 665 C CA . LYS B 1 13 ? -4.59 5.637 13.328 1 97.38 13 LYS B CA 1
ATOM 666 C C . LYS B 1 13 ? -3.096 5.324 13.328 1 97.38 13 LYS B C 1
ATOM 668 O O . LYS B 1 13 ? -2.66 4.348 13.938 1 97.38 13 LYS B O 1
ATOM 673 N N . ILE B 1 14 ? -2.357 6.094 12.648 1 97.94 14 ILE B N 1
ATOM 674 C CA . ILE B 1 14 ? -0.912 5.926 12.539 1 97.94 14 ILE B CA 1
ATOM 675 C C . ILE B 1 14 ? -0.269 6.086 13.914 1 97.94 14 ILE B C 1
ATOM 677 O O . ILE B 1 14 ? 0.568 5.273 14.312 1 97.94 14 ILE B O 1
ATOM 681 N N . LEU B 1 15 ? -0.728 7.105 14.617 1 96.38 15 LEU B N 1
ATOM 682 C CA . LEU B 1 15 ? -0.211 7.363 15.953 1 96.38 15 LEU B CA 1
ATOM 683 C C . LEU B 1 15 ? -0.556 6.215 16.891 1 96.38 15 LEU B C 1
ATOM 685 O O . LEU B 1 15 ? 0.287 5.773 17.688 1 96.38 15 LEU B O 1
ATOM 689 N N . ASP B 1 16 ? -1.762 5.727 16.766 1 96.5 16 ASP B N 1
ATOM 690 C CA . ASP B 1 16 ? -2.205 4.605 17.578 1 96.5 16 ASP B CA 1
ATOM 691 C C . ASP B 1 16 ? -1.378 3.354 17.297 1 96.5 16 ASP B C 1
ATOM 693 O O . ASP B 1 16 ? -1.199 2.506 18.172 1 96.5 16 ASP B O 1
ATOM 697 N N . ALA B 1 17 ? -0.902 3.262 16.125 1 96.25 17 ALA B N 1
ATOM 698 C CA . ALA B 1 17 ? -0.103 2.107 15.719 1 96.25 17 ALA B CA 1
ATOM 699 C C . ALA B 1 17 ? 1.336 2.238 16.219 1 96.25 17 ALA B C 1
ATOM 701 O O . ALA B 1 17 ? 2.129 1.302 16.094 1 96.25 17 ALA B O 1
ATOM 702 N N . GLY B 1 18 ? 1.787 3.375 16.672 1 95.69 18 GLY B N 1
ATOM 703 C CA . GLY B 1 18 ? 3.08 3.52 17.312 1 95.69 18 GLY B CA 1
ATOM 704 C C . GLY B 1 18 ? 4.055 4.367 16.516 1 95.69 18 GLY B C 1
ATOM 705 O O . GLY B 1 18 ? 5.227 4.488 16.891 1 95.69 18 GLY B O 1
ATOM 706 N N . PHE B 1 19 ? 3.576 4.898 15.477 1 95.88 19 PHE B N 1
ATOM 707 C CA . PHE B 1 19 ? 4.391 5.84 14.719 1 95.88 19 PHE B CA 1
ATOM 708 C C . PHE B 1 19 ? 4.105 7.273 15.156 1 95.88 19 PHE B C 1
ATOM 710 O O . PHE B 1 19 ? 3.078 7.848 14.789 1 95.88 19 PHE B O 1
ATOM 717 N N . THR B 1 20 ? 5.102 7.922 15.742 1 93.62 20 THR B N 1
ATOM 718 C CA . THR B 1 20 ? 4.723 9.078 16.547 1 93.62 20 THR B CA 1
ATOM 719 C C . THR B 1 20 ? 5.332 10.359 15.969 1 93.62 20 THR B C 1
ATOM 721 O O . THR B 1 20 ? 4.918 11.461 16.328 1 93.62 20 THR B O 1
ATOM 724 N N . ASP B 1 21 ? 6.305 10.336 15.109 1 94.69 21 ASP B N 1
ATOM 725 C CA . ASP B 1 21 ? 6.859 11.562 14.547 1 94.69 21 ASP B CA 1
ATOM 726 C C . ASP 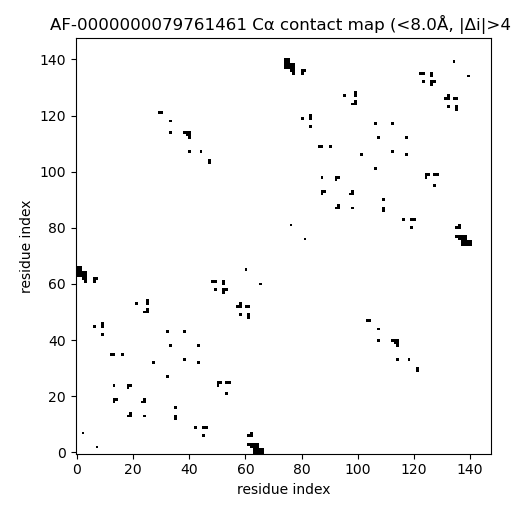B 1 21 ? 7.008 11.453 13.031 1 94.69 21 ASP B C 1
ATOM 728 O O . ASP B 1 21 ? 6.801 10.383 12.461 1 94.69 21 ASP B O 1
ATOM 732 N N . GLU B 1 22 ? 7.324 12.555 12.484 1 96.12 22 GLU B N 1
ATOM 733 C CA . GLU B 1 22 ? 7.387 12.656 11.031 1 96.12 22 GLU B CA 1
ATOM 734 C C . GLU B 1 22 ? 8.414 11.695 10.453 1 96.12 22 GLU B C 1
ATOM 736 O O . GLU B 1 22 ? 8.18 11.078 9.406 1 96.12 22 GLU B O 1
ATOM 741 N N . LYS B 1 23 ? 9.469 11.578 11.07 1 96.25 23 LYS B N 1
ATOM 742 C CA . LYS B 1 23 ? 10.508 10.68 10.578 1 96.25 23 LYS B CA 1
ATOM 743 C C . LYS B 1 23 ? 10.016 9.234 10.539 1 96.25 23 LYS B C 1
ATOM 745 O O . LYS B 1 23 ? 10.25 8.516 9.562 1 96.25 23 LYS B O 1
ATOM 750 N N . ALA B 1 24 ? 9.367 8.852 11.586 1 97.38 24 ALA B N 1
ATOM 751 C CA . ALA B 1 24 ? 8.812 7.504 11.656 1 97.38 24 ALA B CA 1
ATOM 752 C C . ALA B 1 24 ? 7.75 7.289 10.578 1 97.38 24 ALA B C 1
ATOM 754 O O . ALA B 1 24 ? 7.738 6.258 9.906 1 97.38 24 ALA B O 1
ATOM 755 N N . ILE B 1 25 ? 6.898 8.227 10.453 1 98 25 ILE B N 1
ATOM 756 C CA . ILE B 1 25 ? 5.801 8.125 9.5 1 98 25 ILE B CA 1
ATOM 757 C C . ILE B 1 25 ? 6.352 8.078 8.078 1 98 25 ILE B C 1
ATOM 759 O O . ILE B 1 25 ? 5.898 7.277 7.258 1 98 25 ILE B O 1
ATOM 763 N N . SER B 1 26 ? 7.32 8.891 7.777 1 96.94 26 SER B N 1
ATOM 764 C CA . SER B 1 26 ? 7.914 8.945 6.445 1 96.94 26 SER B CA 1
ATOM 765 C C . SER B 1 26 ? 8.633 7.645 6.105 1 96.94 26 SER B C 1
ATOM 767 O O . SER B 1 26 ? 8.789 7.301 4.93 1 96.94 26 SER B O 1
ATOM 769 N N . ALA B 1 27 ? 9.031 6.941 7.129 1 96.5 27 ALA B N 1
ATOM 770 C CA . ALA B 1 27 ? 9.828 5.734 6.926 1 96.5 27 ALA B CA 1
ATOM 771 C C . ALA B 1 27 ? 8.945 4.488 6.91 1 96.5 27 ALA B C 1
ATOM 773 O O . ALA B 1 27 ? 9.43 3.379 6.695 1 96.5 27 ALA B O 1
ATOM 774 N N . MET B 1 28 ? 7.621 4.715 7.105 1 96.25 28 MET B N 1
ATOM 775 C CA . MET B 1 28 ? 6.734 3.553 7.113 1 96.25 28 MET B CA 1
ATOM 776 C C . MET B 1 28 ? 6.84 2.783 5.801 1 96.25 28 MET B C 1
ATOM 778 O O . MET B 1 28 ? 6.867 3.383 4.727 1 96.25 28 MET B O 1
ATOM 782 N N . THR B 1 29 ? 6.945 1.45 5.914 1 95.94 29 THR B N 1
ATOM 783 C CA . THR B 1 29 ? 6.926 0.553 4.762 1 95.94 29 THR B CA 1
ATOM 784 C C . THR B 1 29 ? 5.516 0.04 4.5 1 95.94 29 THR B C 1
ATOM 786 O O . THR B 1 29 ? 4.602 0.285 5.293 1 95.94 29 THR B O 1
ATOM 789 N N . MET B 1 30 ? 5.383 -0.642 3.35 1 96.12 30 MET B N 1
ATOM 790 C CA . MET B 1 30 ? 4.102 -1.271 3.043 1 9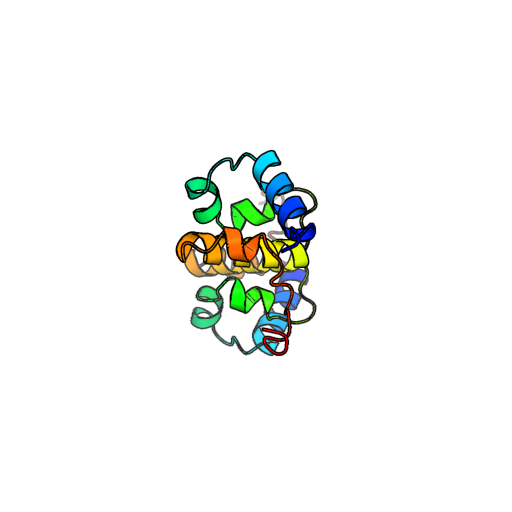6.12 30 MET B CA 1
ATOM 791 C C . MET B 1 30 ? 3.688 -2.232 4.152 1 96.12 30 MET B C 1
ATOM 793 O O . MET B 1 30 ? 2.514 -2.291 4.523 1 96.12 30 MET B O 1
ATOM 797 N N . ASP B 1 31 ? 4.645 -2.938 4.711 1 96.88 31 ASP B N 1
ATOM 798 C CA . ASP B 1 31 ? 4.367 -3.859 5.809 1 96.88 31 ASP B CA 1
ATOM 799 C C . ASP B 1 31 ? 3.795 -3.119 7.012 1 96.88 31 ASP B C 1
ATOM 801 O O . ASP B 1 31 ? 2.848 -3.592 7.645 1 96.88 31 ASP B O 1
ATOM 805 N N . ASP B 1 32 ? 4.426 -1.998 7.348 1 97.5 32 ASP B N 1
ATOM 806 C CA . ASP B 1 32 ? 3.951 -1.197 8.469 1 97.5 32 ASP B CA 1
ATOM 807 C C . ASP B 1 32 ? 2.51 -0.742 8.25 1 97.5 32 ASP B C 1
ATOM 809 O O . ASP B 1 32 ? 1.677 -0.841 9.156 1 97.5 32 ASP B O 1
ATOM 813 N N . ILE B 1 33 ? 2.207 -0.233 7.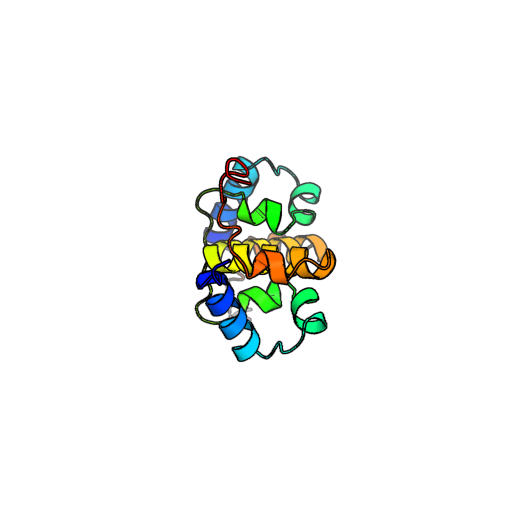02 1 98.31 33 ILE B N 1
ATOM 814 C CA . ILE B 1 33 ? 0.902 0.32 6.676 1 98.31 33 ILE B CA 1
ATOM 815 C C . ILE B 1 33 ? -0.158 -0.777 6.75 1 98.31 33 ILE B C 1
ATOM 817 O O . ILE B 1 33 ? -1.243 -0.566 7.293 1 98.31 33 ILE B O 1
ATOM 821 N N . LEU B 1 34 ? 0.171 -1.949 6.297 1 97.56 34 LEU B N 1
ATOM 822 C CA . LEU B 1 34 ? -0.761 -3.07 6.266 1 97.56 34 LEU B CA 1
ATOM 823 C C . LEU B 1 34 ? -0.991 -3.627 7.668 1 97.56 34 LEU B C 1
ATOM 825 O O . LEU B 1 34 ? -1.938 -4.383 7.891 1 97.56 34 LEU B O 1
ATOM 829 N N . SER B 1 35 ? -0.153 -3.258 8.617 1 96.75 35 SER B N 1
ATOM 830 C CA . SER B 1 35 ? -0.287 -3.742 9.992 1 96.75 35 SER B CA 1
ATOM 831 C C . SER B 1 35 ? -1.281 -2.898 10.781 1 96.75 35 SER B C 1
ATOM 833 O O . SER B 1 35 ? -1.684 -3.273 11.883 1 96.75 35 SER B O 1
ATOM 835 N N . ILE B 1 36 ? -1.634 -1.783 10.242 1 97 36 ILE B N 1
ATOM 836 C CA . ILE B 1 36 ? -2.588 -0.908 10.914 1 97 36 ILE B CA 1
ATOM 837 C C . ILE B 1 36 ? -3.98 -1.536 10.883 1 97 36 ILE B C 1
ATOM 839 O O . ILE B 1 36 ? -4.473 -1.901 9.812 1 97 36 ILE B O 1
ATOM 843 N N . GLN B 1 37 ? -4.535 -1.672 11.992 1 95.5 37 GLN B N 1
ATOM 844 C CA . GLN B 1 37 ? -5.832 -2.33 12.125 1 95.5 37 GLN B CA 1
ATOM 845 C C . GLN B 1 37 ? -6.938 -1.495 11.477 1 95.5 37 GLN B C 1
ATOM 847 O O . GLN B 1 37 ? -7.023 -0.286 11.711 1 95.5 37 GLN B O 1
ATOM 852 N N . GLY B 1 38 ? -7.754 -2.221 10.75 1 94.81 38 GLY B N 1
ATOM 853 C CA . GLY B 1 38 ? -8.938 -1.58 10.195 1 94.81 38 GLY B CA 1
ATOM 854 C C . GLY B 1 38 ? -8.617 -0.621 9.062 1 94.81 38 GLY B C 1
ATOM 855 O O . GLY B 1 38 ? -9.43 0.243 8.727 1 94.81 38 GLY B O 1
ATOM 856 N N . ILE B 1 39 ? -7.52 -0.669 8.492 1 97.25 39 ILE B N 1
ATOM 857 C CA . ILE B 1 39 ? -7.113 0.261 7.445 1 97.25 39 ILE B CA 1
ATOM 858 C C . ILE B 1 39 ? -7.863 -0.057 6.152 1 97.25 39 ILE B C 1
ATOM 860 O O . ILE B 1 39 ? -8.141 -1.222 5.859 1 97.25 39 ILE B O 1
ATOM 864 N N . THR B 1 40 ? -8.219 1.024 5.387 1 97.38 40 THR B N 1
ATOM 865 C CA . THR B 1 40 ? -8.898 0.888 4.102 1 97.38 40 THR B CA 1
ATOM 866 C C . THR B 1 40 ? -7.992 1.344 2.961 1 97.38 40 THR B C 1
ATOM 868 O O . THR B 1 40 ? -6.93 1.919 3.195 1 97.38 40 THR B O 1
ATOM 871 N N . VAL B 1 41 ? -8.461 1.025 1.754 1 97.69 41 VAL B N 1
ATOM 872 C CA . VAL B 1 41 ? -7.6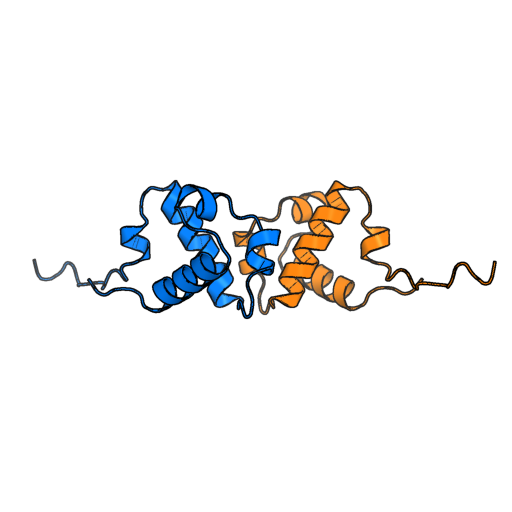95 1.436 0.581 1 97.69 41 VAL B CA 1
ATOM 873 C C . VAL B 1 41 ? -7.602 2.959 0.531 1 97.69 41 VAL B C 1
ATOM 875 O O . VAL B 1 41 ? -6.547 3.514 0.212 1 97.69 41 VAL B O 1
ATOM 878 N N . ALA B 1 42 ? -8.734 3.6 0.847 1 97.06 42 ALA B N 1
ATOM 879 C CA . ALA B 1 42 ? -8.758 5.059 0.852 1 97.06 42 ALA B CA 1
ATOM 880 C C . ALA B 1 42 ? -7.766 5.625 1.864 1 97.06 42 ALA B C 1
ATOM 882 O O . ALA B 1 42 ? -7.105 6.633 1.601 1 97.06 42 ALA B O 1
ATOM 883 N N . GLU B 1 43 ? -7.629 5 2.918 1 97.62 43 GLU B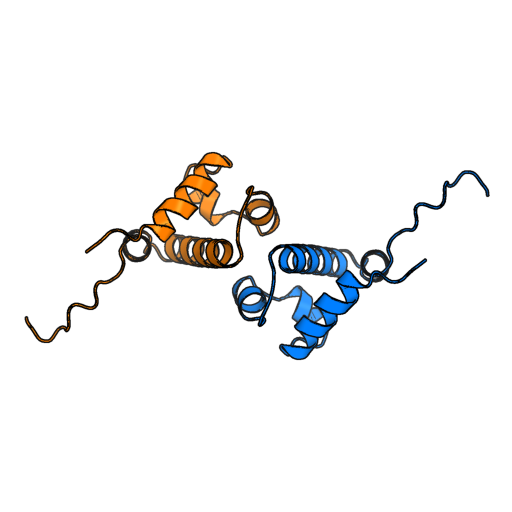 N 1
ATOM 884 C CA . GLU B 1 43 ? -6.719 5.473 3.955 1 97.62 43 GLU B CA 1
ATOM 885 C C . GLU B 1 43 ? -5.266 5.195 3.582 1 97.62 43 GLU B C 1
ATOM 887 O O . GLU B 1 43 ? -4.375 5.977 3.916 1 97.62 43 GLU B O 1
ATOM 892 N N . ILE B 1 44 ? -5.074 4.07 2.896 1 98.44 44 ILE B N 1
ATOM 893 C CA . ILE B 1 44 ? -3.74 3.783 2.385 1 98.44 44 ILE B CA 1
ATOM 894 C C . ILE B 1 44 ? -3.311 4.883 1.414 1 98.44 44 ILE B C 1
ATOM 896 O O . ILE B 1 44 ? -2.17 5.348 1.458 1 98.44 44 ILE B O 1
ATOM 900 N N . ALA B 1 45 ? -4.184 5.285 0.605 1 97.56 45 ALA B N 1
ATOM 901 C CA . ALA B 1 45 ? -3.9 6.367 -0.333 1 97.56 45 ALA B CA 1
ATOM 902 C C . ALA B 1 45 ? -3.555 7.656 0.406 1 97.56 45 ALA B C 1
ATOM 904 O O . ALA B 1 45 ? -2.648 8.391 0.002 1 97.56 45 ALA B O 1
ATOM 905 N N . LEU B 1 46 ? -4.242 7.922 1.468 1 97.25 46 LEU B N 1
ATOM 906 C CA . LEU B 1 46 ? -3.982 9.117 2.256 1 97.25 46 LEU B CA 1
ATOM 907 C C . LEU B 1 46 ? -2.615 9.047 2.928 1 97.25 46 LEU B C 1
ATOM 909 O O . LEU B 1 46 ? -1.915 10.055 3.037 1 97.25 46 LEU B O 1
ATOM 913 N N . ILE B 1 47 ? -2.273 7.879 3.354 1 98 47 ILE B N 1
ATOM 914 C CA . ILE B 1 47 ? -0.962 7.703 3.969 1 98 47 ILE B CA 1
ATOM 915 C C . ILE B 1 47 ? 0.132 7.961 2.936 1 98 47 ILE B C 1
ATOM 917 O O . ILE B 1 47 ? 1.125 8.633 3.227 1 98 47 ILE B O 1
ATOM 921 N N . ASN B 1 48 ? -0.102 7.375 1.805 1 97.94 48 ASN B N 1
ATOM 922 C CA . ASN B 1 48 ? 0.835 7.613 0.712 1 97.94 48 ASN B CA 1
ATOM 923 C C . ASN B 1 48 ? 1.003 9.102 0.431 1 97.94 48 ASN B C 1
ATOM 925 O O . ASN B 1 48 ? 2.125 9.586 0.271 1 97.94 48 ASN B O 1
ATOM 929 N N . GLU B 1 49 ? -0.084 9.852 0.397 1 96.94 49 GLU B N 1
ATOM 930 C CA . GLU B 1 49 ? -0.044 11.297 0.183 1 96.94 49 GLU B CA 1
ATOM 931 C C . GLU B 1 49 ? 0.639 12.008 1.348 1 96.94 49 GLU B C 1
ATOM 933 O O . GLU B 1 49 ? 1.386 12.969 1.144 1 96.94 49 GLU B O 1
ATOM 938 N N . LEU B 1 50 ? 0.358 11.57 2.492 1 97.38 50 LEU B N 1
ATOM 939 C CA . LEU B 1 50 ? 0.99 12.133 3.682 1 97.38 50 LEU B CA 1
ATOM 940 C C . LEU B 1 50 ? 2.506 11.984 3.613 1 97.38 50 LEU B C 1
ATOM 942 O O . LEU B 1 50 ? 3.238 12.953 3.844 1 97.38 50 LEU B O 1
ATOM 946 N N . GLN B 1 51 ? 2.975 10.797 3.246 1 97.88 51 GLN B N 1
ATOM 947 C CA . GLN B 1 51 ? 4.41 10.555 3.143 1 97.88 51 GLN B CA 1
ATOM 948 C C . GLN B 1 51 ? 5.043 11.453 2.08 1 97.88 51 GLN B C 1
ATOM 950 O O . GLN B 1 51 ? 6.125 12.008 2.291 1 97.88 51 GLN B O 1
ATOM 955 N N . LYS B 1 52 ? 4.387 11.578 1.005 1 97.25 52 LYS B N 1
ATOM 956 C CA . LYS B 1 52 ? 4.883 12.477 -0.034 1 97.25 52 LYS B CA 1
ATOM 957 C C . LYS B 1 52 ? 4.949 13.914 0.469 1 97.25 52 LYS B C 1
ATOM 959 O O . LYS B 1 52 ? 5.895 14.641 0.156 1 97.25 52 LYS B O 1
ATOM 964 N N . SER B 1 53 ? 3.982 14.273 1.186 1 96.81 53 SER B N 1
ATOM 965 C CA . SER B 1 53 ? 3.916 15.633 1.726 1 96.81 53 SER B CA 1
ATOM 966 C C . SER B 1 53 ? 5.051 15.891 2.713 1 96.81 53 SER B C 1
ATOM 968 O O . SER B 1 53 ? 5.613 16.984 2.748 1 96.81 53 SER B O 1
ATOM 970 N N . ILE B 1 54 ? 5.328 14.914 3.508 1 97.38 54 ILE B N 1
ATOM 971 C CA . ILE B 1 54 ? 6.414 15.039 4.473 1 97.38 54 ILE B CA 1
ATOM 972 C C . ILE B 1 54 ? 7.738 15.234 3.738 1 97.38 54 ILE B C 1
ATOM 974 O O . ILE B 1 54 ? 8.516 16.125 4.082 1 97.38 54 ILE B O 1
ATOM 978 N N . LYS B 1 55 ? 7.918 14.461 2.762 1 96.06 55 LYS B N 1
ATOM 979 C CA . LYS B 1 55 ? 9.156 14.539 1.995 1 96.06 55 LYS B CA 1
ATOM 980 C C . LYS B 1 55 ? 9.273 15.867 1.255 1 96.06 55 LYS B C 1
ATOM 982 O O . LYS B 1 55 ? 10.375 16.391 1.064 1 96.06 55 LYS B O 1
ATOM 987 N N . ALA B 1 56 ? 8.156 16.422 0.894 1 96.19 56 ALA B N 1
ATOM 988 C CA . ALA B 1 56 ? 8.125 17.688 0.157 1 96.19 56 ALA B CA 1
ATOM 989 C C . ALA B 1 56 ? 8 18.875 1.108 1 96.19 56 ALA B C 1
ATOM 991 O O . ALA B 1 56 ? 7.914 20.031 0.668 1 96.19 56 ALA B O 1
ATOM 992 N N . ASN B 1 57 ? 7.984 18.656 2.379 1 95.19 57 ASN B N 1
ATOM 993 C CA . ASN B 1 57 ? 7.801 19.688 3.404 1 95.19 57 ASN B CA 1
ATOM 994 C C . ASN B 1 57 ? 6.492 20.438 3.213 1 95.19 57 ASN B C 1
ATOM 996 O O . ASN B 1 57 ? 6.469 21.672 3.252 1 95.19 57 ASN B O 1
ATOM 1000 N N . ARG B 1 58 ? 5.398 19.75 2.914 1 95.38 58 ARG B N 1
ATOM 1001 C CA . ARG B 1 58 ? 4.09 20.328 2.645 1 95.38 58 ARG B CA 1
ATOM 1002 C C . ARG B 1 58 ? 3.01 19.672 3.494 1 95.38 58 ARG B C 1
ATOM 1004 O O . ARG B 1 58 ? 1.891 19.453 3.023 1 95.38 58 ARG B O 1
ATOM 1011 N N . VAL B 1 59 ? 3.277 19.344 4.715 1 95.06 59 VAL B N 1
ATOM 1012 C CA . VAL B 1 59 ? 2.379 18.609 5.602 1 95.06 59 VAL B CA 1
ATOM 1013 C C . VAL B 1 59 ? 1.143 19.469 5.898 1 95.06 59 VAL B C 1
ATOM 1015 O O . VAL B 1 59 ? 0.025 18.938 5.945 1 95.06 59 VAL B O 1
ATOM 1018 N N . ILE B 1 60 ? 1.285 20.797 6.102 1 94.06 60 ILE B N 1
ATOM 1019 C CA . ILE B 1 60 ? 0.173 21.688 6.383 1 94.06 60 ILE B CA 1
ATOM 1020 C C . ILE B 1 60 ? -0.807 21.688 5.211 1 94.06 60 ILE B C 1
ATOM 1022 O O . ILE B 1 60 ? -2.023 21.641 5.414 1 94.06 60 ILE B O 1
ATOM 1026 N N . SER B 1 61 ? -0.21 21.734 4.004 1 92.75 61 SER B N 1
ATOM 1027 C CA . SER B 1 61 ? -1.061 21.672 2.82 1 92.75 61 SER B CA 1
ATOM 1028 C C . SER B 1 61 ? -1.883 20.391 2.795 1 92.75 61 SER B C 1
ATOM 1030 O O . SER B 1 61 ? -3.057 20.406 2.42 1 92.75 61 SER B O 1
ATOM 1032 N N . PHE B 1 62 ? -1.296 19.344 3.189 1 93.75 62 PHE B N 1
ATOM 1033 C CA . PHE B 1 62 ? -1.975 18.047 3.262 1 93.75 62 PHE B CA 1
ATOM 1034 C C . PHE B 1 62 ? -3.105 18.094 4.281 1 93.75 62 PHE B C 1
ATOM 1036 O O . PHE B 1 62 ? -4.191 17.562 4.035 1 93.75 62 PHE B O 1
ATOM 1043 N N . LEU B 1 63 ? -2.846 18.672 5.328 1 94.69 63 LEU B N 1
ATOM 1044 C CA . LEU B 1 63 ? -3.789 18.688 6.438 1 94.69 63 LEU B CA 1
ATOM 1045 C C . LEU B 1 63 ? -4.93 19.656 6.168 1 94.69 63 LEU B C 1
ATOM 1047 O O . LEU B 1 63 ? -5.984 19.578 6.801 1 94.69 63 LEU B O 1
ATOM 1051 N N . THR B 1 64 ? -4.617 20.562 5.203 1 91.25 64 THR B N 1
ATOM 1052 C CA . THR B 1 64 ? -5.617 21.609 4.992 1 91.25 64 THR B CA 1
ATOM 1053 C C . THR B 1 64 ? -6.289 21.438 3.631 1 91.25 64 THR B C 1
ATOM 1055 O O . THR B 1 64 ? -5.68 20.938 2.688 1 91.25 64 THR B O 1
ATOM 1058 N N . GLU B 1 65 ? -7.445 21.094 3.416 1 71.06 65 GLU B N 1
ATOM 1059 C CA . GLU B 1 65 ? -8.164 21.156 2.15 1 71.06 65 GLU B CA 1
ATOM 1060 C C . GLU B 1 65 ? -8.125 22.578 1.562 1 71.06 65 GLU B C 1
ATOM 1062 O O . GLU B 1 65 ? -8.297 23.562 2.283 1 71.06 65 GLU B O 1
ATOM 1067 N N . ARG B 1 66 ? -7.152 22.688 0.543 1 57.78 66 ARG B N 1
ATOM 1068 C CA . ARG B 1 66 ? -7.262 24.016 -0.07 1 57.78 66 ARG B CA 1
ATOM 1069 C C . ARG B 1 66 ? -8.719 24.344 -0.389 1 57.78 66 ARG B C 1
ATOM 1071 O O . ARG B 1 66 ? -9.398 23.578 -1.082 1 57.78 66 ARG B O 1
ATOM 1078 N N . THR B 1 67 ? -9.328 24.812 0.487 1 53.5 67 THR B N 1
ATOM 1079 C CA . THR B 1 67 ? -10.531 25.469 0.007 1 53.5 67 THR B CA 1
ATOM 1080 C C . THR B 1 67 ? -10.258 26.219 -1.294 1 53.5 67 THR B C 1
ATOM 1082 O O . THR B 1 67 ? -9.344 27.047 -1.36 1 53.5 67 THR B O 1
ATOM 1085 N N . ARG B 1 68 ? -10.312 25.688 -2.504 1 48.09 68 ARG B N 1
ATOM 1086 C CA . ARG B 1 68 ? -10.43 26.531 -3.684 1 48.09 68 ARG B CA 1
ATOM 1087 C C . ARG B 1 68 ? -11.172 27.828 -3.359 1 48.09 68 ARG B C 1
ATOM 1089 O O . ARG B 1 68 ? -12.391 27.828 -3.205 1 48.09 68 ARG B O 1
ATOM 1096 N N . ASN B 1 69 ? -10.797 28.594 -2.527 1 44.62 69 ASN B N 1
ATOM 1097 C CA . ASN B 1 69 ? -11.25 29.953 -2.842 1 44.62 69 ASN B CA 1
ATOM 1098 C C . ASN B 1 69 ? -10.891 30.344 -4.273 1 44.62 69 ASN B C 1
ATOM 1100 O O . ASN B 1 69 ? -9.859 29.922 -4.797 1 44.62 69 ASN B O 1
ATOM 1104 N N . ASN B 1 70 ? -11.805 30.5 -5.332 1 42.34 70 ASN B N 1
ATOM 1105 C CA . ASN B 1 70 ? -11.734 31.297 -6.551 1 42.34 70 ASN B CA 1
ATOM 1106 C C . ASN B 1 70 ? -10.734 32.438 -6.418 1 42.34 70 ASN B C 1
ATOM 1108 O O . ASN B 1 70 ? -10.867 33.281 -5.535 1 42.34 70 ASN B O 1
ATOM 1112 N N . PRO B 1 71 ? -9.438 32.312 -6.652 1 45.38 71 PRO B N 1
ATOM 1113 C CA . PRO B 1 71 ? -8.852 33.656 -6.777 1 45.38 71 PRO B CA 1
ATOM 1114 C C . PRO B 1 71 ? -9.836 34.688 -7.305 1 45.38 71 PRO B C 1
ATOM 1116 O O . PRO B 1 71 ? -9.438 35.812 -7.652 1 45.38 71 PRO B O 1
ATOM 1119 N N . GLU B 1 72 ? -11.039 34.344 -7.734 1 36.53 72 GLU B N 1
ATOM 1120 C CA . GLU B 1 72 ? -11.695 35.562 -8.211 1 36.53 72 GLU B CA 1
ATOM 1121 C C . GLU B 1 72 ? -11.773 36.625 -7.109 1 36.53 72 GLU B C 1
ATOM 1123 O O . GLU B 1 72 ? -11.672 37.812 -7.379 1 36.53 72 GLU B O 1
ATOM 1128 N N . ASN B 1 73 ? -12.156 36.312 -5.797 1 38.09 73 ASN B N 1
ATOM 1129 C CA . ASN B 1 73 ? -12.562 37.531 -5.102 1 38.09 73 ASN B CA 1
ATOM 1130 C C . ASN B 1 73 ? -11.367 38.219 -4.441 1 38.09 73 ASN B C 1
ATOM 1132 O O . ASN B 1 73 ? -11.539 39.156 -3.666 1 38.09 73 ASN B O 1
ATOM 1136 N N . GLN B 1 74 ? -9.953 37.844 -4.465 1 26.47 74 GLN B N 1
ATOM 1137 C CA . GLN B 1 74 ? -9.25 39.094 -4.246 1 26.47 74 GLN B CA 1
ATOM 1138 C C . GLN B 1 74 ? -9.102 39.906 -5.547 1 26.47 74 GLN B C 1
ATOM 1140 O O . GLN B 1 74 ? -8.961 39.312 -6.621 1 26.47 74 GLN B O 1
#

Secondary structure (DSSP, 8-s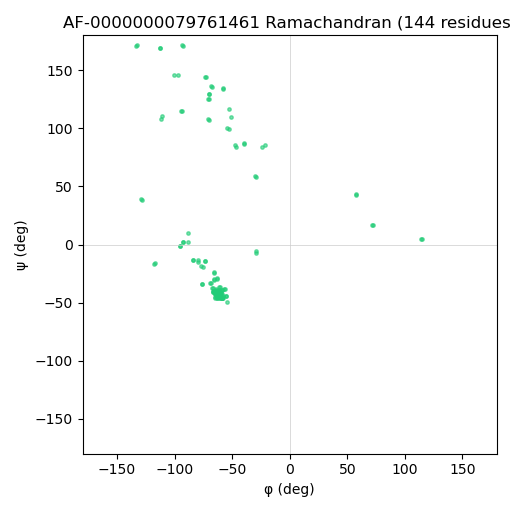tate):
-EE-HHHHHHHHHHHHTT--SHHHHHT--HHHHHTSTT--HHHHHHHHHHHHHHHTT-HHHHHEE-----GGG-/-EE-HHHHHHHHHHHHTT--SHHHHHT--HHHHHTSTT--HHHHHHHHHHHHHHHTT-HHHHHEE-----TT--

Organism: Clostridium scindens (strain ATCC 35704 / DSM 5676 / VPI 13733 / 19) (NCBI:txid411468)